Protein AF-O31993-F1 (afdb_monomer)

Organism: Bacillus subtilis (strain 168) (NCBI:txid224308)

Secondary structure (DSSP, 8-state):
--------GGG-HHHHHHHHHHHTTBTB-------S-HHHHHHHHHTT--S-GGGPPPHHHHHHHHHHHHHHHHTTSPPPHHHHHHHHHHHHHHHTT-B-TTSPBPPPTHHHHHHT--

Nearest PDB structures (foldseek):
  5fmi-assembly1_A-2  TM=3.232E-01  e=9.595E+00  Homo sapiens
  4knw-assembly1_A  TM=2.548E-01  e=6.234E+00  Homo sapiens

Foldseek 3Di:
DPPDPPPDLVLDLLSVLCVVQQCQCPPPPPPDHAACDSVNLVVCLVVLAQDDPQQQDDPVLLVVVLVVLQCVQAVPDDDDPSSVSNSVSNSSCNRSSQAHSSSHGDGPCVVVVVVVVD

Radius of gyration: 15.6 Å; Cα contacts (8 Å, |Δi|>4): 112; chains: 1; bounding box: 50×47×31 Å

Structure (mmCIF, N/CA/C/O backbone):
data_AF-O31993-F1
#
_entry.id   AF-O31993-F1
#
loop_
_atom_site.group_PDB
_atom_site.id
_atom_site.type_symbol
_atom_site.label_atom_id
_atom_site.label_alt_id
_atom_site.label_comp_id
_atom_site.label_asym_id
_atom_site.label_entity_id
_atom_site.label_seq_id
_atom_site.pdbx_PDB_ins_code
_atom_site.Cartn_x
_atom_site.Cartn_y
_atom_site.Cartn_z
_atom_site.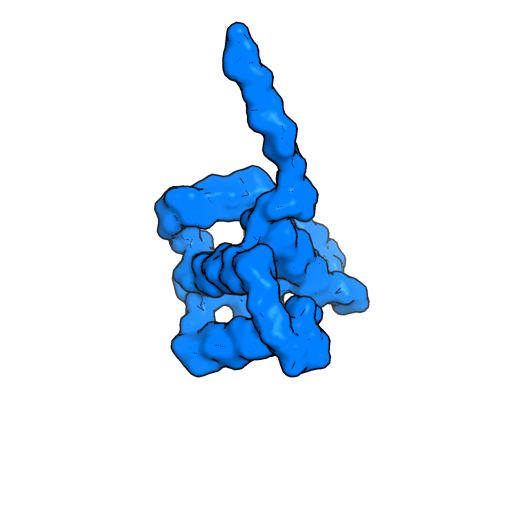occupancy
_atom_site.B_iso_or_equiv
_atom_site.auth_seq_id
_atom_site.auth_comp_id
_atom_site.auth_asym_id
_atom_site.auth_atom_id
_atom_site.pdbx_PDB_model_num
ATOM 1 N N . MET A 1 1 ? 11.116 28.603 13.604 1.00 40.06 1 MET A N 1
ATOM 2 C CA . MET A 1 1 ? 10.009 27.676 13.291 1.00 40.06 1 MET A CA 1
ATOM 3 C C . MET A 1 1 ? 10.585 26.625 12.365 1.00 40.06 1 MET A C 1
ATOM 5 O O . MET A 1 1 ? 11.165 27.011 11.362 1.00 40.06 1 MET A O 1
ATOM 9 N N . ILE A 1 2 ? 10.562 25.351 12.755 1.00 45.78 2 ILE A N 1
ATOM 10 C CA . ILE A 1 2 ? 11.104 24.252 11.944 1.00 45.78 2 ILE A CA 1
ATOM 11 C C . ILE A 1 2 ? 10.332 24.261 10.626 1.00 45.78 2 ILE A C 1
ATOM 13 O O . ILE A 1 2 ? 9.112 24.103 10.651 1.00 45.78 2 ILE A O 1
ATOM 17 N N . SER A 1 3 ? 11.022 24.534 9.512 1.00 52.34 3 SER A N 1
ATOM 18 C CA . SER A 1 3 ? 10.443 24.439 8.176 1.00 52.34 3 SER A CA 1
ATOM 19 C C . SER A 1 3 ? 9.739 23.100 8.078 1.00 52.34 3 SER A C 1
ATOM 21 O O . SER A 1 3 ? 10.368 22.061 8.283 1.00 52.34 3 SER A O 1
ATOM 23 N N . THR A 1 4 ? 8.433 23.154 7.821 1.00 58.34 4 THR A N 1
ATOM 24 C CA . THR A 1 4 ? 7.634 22.029 7.348 1.00 58.34 4 THR A CA 1
ATOM 25 C C . THR A 1 4 ? 8.512 21.231 6.405 1.00 58.34 4 THR A C 1
ATOM 27 O O . THR A 1 4 ? 8.911 21.750 5.362 1.00 58.34 4 THR A O 1
ATOM 30 N N . SER A 1 5 ? 8.902 20.025 6.820 1.00 66.56 5 SER A N 1
ATOM 31 C CA . SER A 1 5 ? 9.578 19.075 5.948 1.00 66.56 5 SER A CA 1
ATOM 32 C C .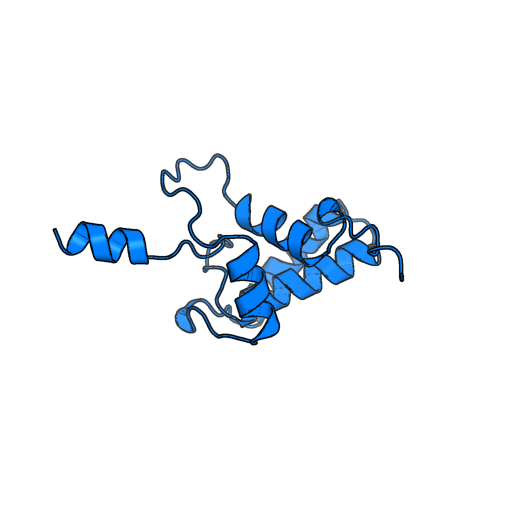 SER A 1 5 ? 8.849 19.121 4.613 1.00 66.56 5 SER A C 1
ATOM 34 O O . SER A 1 5 ? 7.622 19.002 4.621 1.00 66.56 5 SER A O 1
ATOM 36 N N . ASN A 1 6 ? 9.568 19.358 3.511 1.00 75.19 6 ASN A N 1
ATOM 37 C CA . ASN A 1 6 ? 9.030 19.283 2.152 1.00 75.19 6 ASN A CA 1
ATOM 38 C C . ASN A 1 6 ? 8.630 17.827 1.882 1.00 75.19 6 ASN A C 1
ATOM 40 O O . ASN A 1 6 ? 9.307 17.101 1.157 1.00 75.19 6 ASN A O 1
ATOM 44 N N . TYR A 1 7 ? 7.596 17.369 2.576 1.00 84.06 7 TYR A N 1
ATOM 45 C CA . TYR A 1 7 ? 7.070 16.035 2.484 1.00 84.06 7 TYR A CA 1
ATOM 46 C C . TYR A 1 7 ? 6.392 15.955 1.129 1.00 84.06 7 TYR A C 1
ATOM 48 O O . TYR A 1 7 ? 5.317 16.509 0.898 1.00 84.06 7 TYR A O 1
ATOM 56 N N . ASP A 1 8 ? 7.100 15.320 0.212 1.00 88.69 8 ASP A N 1
ATOM 57 C CA . ASP A 1 8 ? 6.606 15.034 -1.113 1.00 88.69 8 ASP A CA 1
ATOM 58 C C . ASP A 1 8 ? 5.855 13.706 -1.057 1.00 88.69 8 ASP A C 1
ATOM 60 O O . ASP A 1 8 ? 6.457 12.632 -1.102 1.00 88.69 8 ASP A O 1
ATOM 64 N N . VAL A 1 9 ? 4.528 13.788 -0.946 1.00 88.81 9 VAL A N 1
ATOM 65 C CA . VAL A 1 9 ? 3.649 12.612 -0.907 1.00 88.81 9 VAL A CA 1
ATOM 66 C C . VAL A 1 9 ? 3.853 11.706 -2.122 1.00 88.81 9 VAL A C 1
ATOM 68 O O . VAL A 1 9 ? 3.715 10.494 -2.006 1.00 88.81 9 VAL A O 1
ATOM 71 N N . THR A 1 10 ? 4.262 12.255 -3.271 1.00 89.69 10 THR A N 1
ATOM 72 C CA . THR A 1 10 ? 4.477 11.470 -4.497 1.00 89.69 10 THR A CA 1
ATOM 73 C C . THR A 1 10 ? 5.676 10.527 -4.398 1.00 89.69 10 THR A C 1
ATOM 75 O O . THR A 1 10 ? 5.797 9.601 -5.197 1.00 89.69 10 THR A O 1
ATOM 78 N N . LYS A 1 11 ? 6.535 10.729 -3.391 1.00 90.38 11 LYS A N 1
ATOM 79 C CA . LYS A 1 11 ? 7.682 9.880 -3.058 1.00 90.38 11 LYS A CA 1
ATOM 80 C C . LYS A 1 11 ? 7.456 9.032 -1.805 1.00 90.38 11 LYS A C 1
ATOM 82 O O . LYS A 1 11 ? 8.376 8.334 -1.386 1.00 90.38 11 LYS A O 1
ATOM 87 N N . ASP A 1 12 ? 6.277 9.090 -1.184 1.00 94.44 12 ASP A N 1
ATOM 88 C CA . ASP A 1 12 ? 5.967 8.248 -0.028 1.00 94.44 12 ASP A CA 1
ATOM 89 C C . ASP A 1 12 ? 5.685 6.805 -0.495 1.00 94.44 12 ASP A C 1
ATOM 91 O O . ASP A 1 12 ? 4.795 6.597 -1.329 1.00 94.44 12 ASP A O 1
ATOM 95 N N . PRO A 1 13 ? 6.367 5.787 0.063 1.00 95.88 13 PRO A N 1
ATOM 96 C CA . PRO A 1 13 ? 6.085 4.387 -0.244 1.00 95.88 13 PRO A CA 1
ATOM 97 C C . PRO A 1 13 ? 4.612 3.989 -0.066 1.00 95.88 13 PRO A C 1
ATOM 99 O O . PRO A 1 13 ? 4.102 3.168 -0.827 1.00 95.88 13 PRO A O 1
ATOM 102 N N . LYS A 1 14 ? 3.899 4.579 0.904 1.00 96.06 14 LYS A N 1
ATOM 103 C CA . LYS A 1 14 ? 2.460 4.366 1.121 1.00 96.06 14 LYS A CA 1
ATOM 104 C C . LYS A 1 14 ? 1.632 4.903 -0.033 1.00 96.06 14 LYS A C 1
ATOM 106 O O . LYS A 1 14 ? 0.676 4.248 -0.440 1.00 96.06 14 LYS A O 1
ATOM 111 N N . PHE A 1 15 ? 1.990 6.071 -0.560 1.00 95.25 15 PHE A N 1
ATOM 112 C CA . PHE A 1 15 ? 1.301 6.664 -1.702 1.00 95.25 15 PHE A CA 1
ATOM 113 C C . PHE A 1 15 ? 1.549 5.856 -2.973 1.00 95.25 15 PHE A C 1
ATOM 115 O O . PHE A 1 15 ? 0.602 5.501 -3.667 1.00 95.25 15 PHE A O 1
ATOM 122 N N . LEU A 1 16 ? 2.799 5.468 -3.228 1.00 94.81 16 LEU A N 1
ATOM 123 C CA . LEU A 1 16 ? 3.155 4.622 -4.369 1.00 94.81 16 LEU A CA 1
ATOM 124 C C . LEU A 1 16 ? 2.481 3.242 -4.300 1.00 94.81 16 LEU A C 1
ATOM 126 O O . LEU A 1 16 ? 1.950 2.762 -5.304 1.00 94.81 16 LEU A O 1
ATOM 130 N N . ALA A 1 17 ? 2.431 2.625 -3.115 1.00 95.19 17 ALA A N 1
ATOM 131 C CA . ALA A 1 17 ? 1.714 1.371 -2.892 1.00 95.19 17 ALA A CA 1
ATOM 132 C C . ALA A 1 17 ? 0.206 1.532 -3.109 1.00 95.19 17 ALA A C 1
ATOM 134 O O . ALA A 1 17 ? -0.408 0.707 -3.783 1.00 95.19 17 ALA A O 1
ATOM 135 N N . PHE A 1 18 ? -0.386 2.608 -2.580 1.00 93.44 18 PHE A N 1
ATOM 136 C CA . PHE A 1 18 ? -1.790 2.936 -2.808 1.00 93.44 18 PHE A CA 1
ATOM 137 C C . PHE A 1 18 ? -2.087 3.088 -4.300 1.00 93.44 18 PHE A C 1
ATOM 139 O O . PHE A 1 18 ? -3.009 2.448 -4.794 1.00 93.44 18 PHE A O 1
ATOM 146 N N . CYS A 1 19 ? -1.290 3.874 -5.029 1.00 91.12 19 CYS A N 1
ATOM 147 C CA . CYS A 1 19 ? -1.445 4.054 -6.469 1.00 91.12 19 CYS A CA 1
ATOM 148 C C . CYS A 1 19 ? -1.333 2.725 -7.217 1.00 91.12 19 CYS A C 1
ATOM 150 O O . CYS A 1 19 ? -2.186 2.447 -8.050 1.00 91.12 19 CYS A O 1
ATOM 152 N N . SER A 1 20 ? -0.343 1.894 -6.883 1.00 91.25 20 SER A N 1
ATOM 153 C CA . SER A 1 20 ? -0.150 0.574 -7.497 1.00 91.25 20 SER A CA 1
ATOM 154 C C . SER A 1 20 ? -1.371 -0.330 -7.298 1.00 91.25 20 SER A C 1
ATOM 156 O O . SER A 1 20 ? -1.874 -0.927 -8.243 1.00 91.25 20 SER A O 1
ATOM 158 N N . LEU A 1 21 ? -1.900 -0.397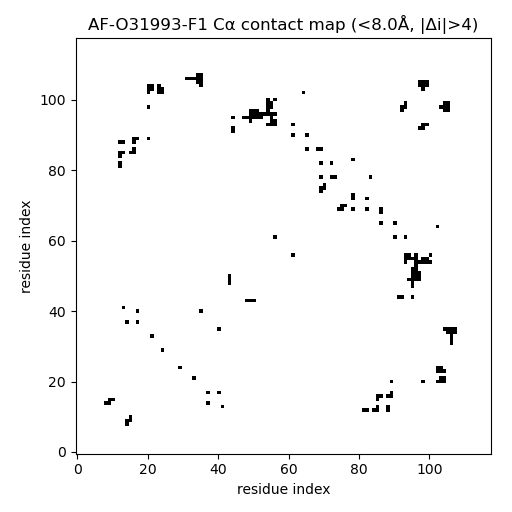 -6.074 1.00 91.50 21 LEU A N 1
ATOM 159 C CA . LEU A 1 21 ? -3.073 -1.218 -5.755 1.00 91.50 21 LEU A CA 1
ATOM 160 C C . LEU A 1 21 ? -4.376 -0.645 -6.329 1.00 91.50 21 LEU A C 1
ATOM 162 O O . LEU A 1 21 ? -5.274 -1.399 -6.695 1.00 91.50 21 LEU A O 1
ATOM 166 N N . ALA A 1 22 ? -4.500 0.682 -6.388 1.00 87.12 22 ALA A N 1
ATOM 167 C CA . ALA A 1 22 ? -5.682 1.362 -6.908 1.00 87.12 22 ALA A CA 1
ATOM 168 C C . ALA A 1 22 ? -5.780 1.282 -8.439 1.00 87.12 22 ALA A C 1
ATOM 170 O O . ALA A 1 22 ? -6.889 1.331 -8.975 1.00 87.12 22 ALA A O 1
ATOM 171 N N . THR A 1 23 ? -4.648 1.157 -9.139 1.00 83.94 23 THR A N 1
ATOM 172 C CA . THR A 1 23 ? -4.607 0.935 -10.592 1.00 83.94 23 THR A CA 1
ATOM 173 C C . THR A 1 23 ? -4.635 -0.543 -10.974 1.00 83.94 23 THR A C 1
ATOM 175 O O . THR A 1 23 ? -4.844 -0.848 -12.149 1.00 83.94 23 THR A O 1
ATOM 178 N N . GLU A 1 24 ? -4.498 -1.471 -10.023 1.00 81.62 24 GLU A N 1
ATOM 179 C CA . GLU A 1 24 ? -4.632 -2.900 -10.307 1.00 81.62 24 GLU A CA 1
ATOM 180 C C . GLU A 1 24 ? -6.049 -3.197 -10.836 1.00 81.62 24 GLU A C 1
ATOM 18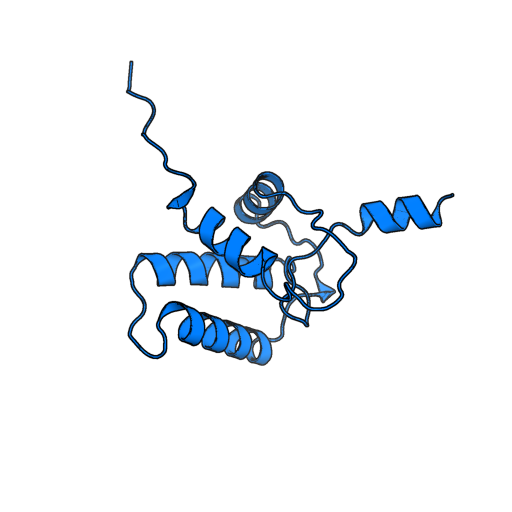2 O O . GLU A 1 24 ? -7.065 -2.945 -10.181 1.00 81.62 24 GLU A O 1
ATOM 187 N N . GLY A 1 25 ? -6.124 -3.706 -12.069 1.00 69.56 25 GLY A N 1
ATOM 188 C CA . GLY A 1 25 ? -7.387 -3.946 -12.774 1.00 69.56 25 GLY A CA 1
ATOM 189 C C . GLY A 1 25 ? -7.974 -2.724 -13.496 1.00 69.56 25 GLY A C 1
ATOM 190 O O . GLY A 1 25 ? -9.096 -2.813 -14.005 1.00 69.56 25 GLY A O 1
ATOM 191 N N . TYR A 1 26 ? -7.252 -1.599 -13.576 1.00 63.09 26 TYR A N 1
ATOM 192 C CA . TYR A 1 26 ? -7.624 -0.463 -14.427 1.00 63.09 26 TYR A CA 1
ATOM 193 C C . TYR A 1 26 ? -7.723 -0.907 -15.899 1.00 63.09 26 TYR A C 1
ATOM 195 O O . TYR A 1 26 ? -6.842 -1.593 -16.412 1.00 63.09 26 TYR A O 1
ATOM 203 N N . GLY A 1 27 ? -8.821 -0.555 -16.575 1.00 58.44 27 GLY A N 1
ATOM 204 C CA . GLY A 1 27 ? -9.104 -0.959 -17.961 1.00 58.44 27 GLY A CA 1
ATOM 205 C C . GLY A 1 27 ? -9.909 -2.256 -18.114 1.00 58.44 27 GLY A C 1
ATOM 206 O O . GLY A 1 27 ? -10.498 -2.481 -19.168 1.00 58.44 27 GLY A O 1
ATOM 207 N N . GLN A 1 28 ? -10.032 -3.078 -17.065 1.00 57.22 28 GLN A N 1
ATOM 208 C CA . GLN A 1 28 ? -11.157 -4.015 -16.989 1.00 57.22 28 GLN A CA 1
ATOM 209 C C . GLN A 1 28 ? -12.432 -3.172 -16.823 1.00 57.22 28 GLN A C 1
ATOM 211 O O . GLN A 1 28 ? -12.369 -2.142 -16.153 1.00 57.22 28 GLN A O 1
ATOM 216 N N . ASN A 1 29 ? -13.569 -3.567 -17.415 1.00 54.81 29 ASN A N 1
ATOM 217 C CA . ASN A 1 29 ? -14.878 -2.879 -17.334 1.00 54.81 29 ASN A CA 1
ATOM 218 C C . ASN A 1 29 ? -15.475 -2.867 -15.903 1.00 54.81 29 ASN A C 1
ATOM 220 O O . ASN A 1 29 ? -16.637 -3.190 -15.670 1.00 54.81 29 ASN A O 1
ATOM 224 N N . ASN A 1 30 ? -14.672 -2.502 -14.914 1.00 51.22 30 ASN A N 1
ATOM 225 C CA . ASN A 1 30 ? -15.030 -2.362 -13.526 1.00 51.22 30 ASN A CA 1
ATOM 226 C C . ASN A 1 30 ? -15.669 -0.984 -13.350 1.00 51.22 30 ASN A C 1
ATOM 228 O O . ASN A 1 30 ? -14.999 -0.001 -13.050 1.00 51.22 30 ASN A O 1
ATOM 232 N N . THR A 1 31 ? -16.992 -0.919 -13.494 1.00 51.19 31 THR A N 1
ATOM 233 C CA . THR A 1 31 ? -17.823 0.271 -13.213 1.00 51.19 31 THR A CA 1
ATOM 234 C C . THR A 1 31 ? -17.832 0.688 -11.735 1.00 51.19 31 THR A C 1
ATOM 236 O O . THR A 1 31 ? -18.531 1.620 -11.344 1.00 51.19 31 THR A O 1
ATOM 239 N N . GLN A 1 32 ? -17.054 0.017 -10.888 1.00 49.69 32 GLN A N 1
ATOM 240 C CA . GLN A 1 32 ? -16.921 0.308 -9.469 1.00 49.69 32 GLN A CA 1
ATOM 241 C C . GLN A 1 32 ? -15.696 1.208 -9.259 1.00 49.69 32 GLN A C 1
ATOM 243 O O . GLN A 1 32 ? -14.575 0.727 -9.125 1.00 49.69 32 GLN A O 1
ATOM 248 N N . GLN A 1 33 ? -15.904 2.524 -9.266 1.00 48.38 33 GLN A N 1
ATOM 249 C CA . GLN A 1 33 ? -14.885 3.498 -8.864 1.00 48.38 33 GLN A CA 1
ATOM 250 C C . GLN A 1 33 ? -14.487 3.317 -7.382 1.00 48.38 33 GLN A C 1
ATOM 252 O O . GLN A 1 33 ? -15.249 2.786 -6.575 1.00 48.38 33 GLN A O 1
ATOM 257 N N . SER A 1 34 ? -13.258 3.723 -7.058 1.00 53.53 34 SER A N 1
ATOM 258 C CA . SER A 1 34 ? -12.569 3.587 -5.767 1.00 53.53 34 SER A CA 1
ATOM 259 C C . SER A 1 34 ? -13.345 4.171 -4.579 1.00 53.53 34 SER A C 1
ATOM 261 O O . SER A 1 34 ? -13.797 5.309 -4.665 1.00 53.53 34 SER A O 1
ATOM 263 N N . SER A 1 35 ? -13.417 3.456 -3.446 1.00 64.00 35 SER A N 1
ATOM 264 C CA . SER A 1 35 ? -14.020 4.012 -2.215 1.00 64.00 35 SER A CA 1
ATOM 265 C C . SER A 1 35 ? -13.069 4.156 -1.026 1.00 64.00 35 SER A C 1
ATOM 267 O O . SER A 1 35 ? -13.325 5.023 -0.198 1.00 64.00 35 SER A O 1
ATOM 269 N N . ILE A 1 36 ? -12.005 3.344 -0.897 1.00 79.44 36 ILE A N 1
ATOM 270 C CA . ILE A 1 36 ? -10.991 3.621 0.133 1.00 79.44 36 ILE A CA 1
ATOM 271 C C . ILE A 1 36 ? -10.098 4.752 -0.378 1.00 79.44 36 ILE A C 1
ATOM 273 O O . ILE A 1 36 ? -9.421 4.631 -1.402 1.00 79.44 36 ILE A O 1
ATOM 277 N N . GLY A 1 37 ? -10.153 5.891 0.304 1.00 86.56 37 GLY A N 1
ATOM 278 C CA . GLY A 1 37 ? -9.277 7.018 0.008 1.00 86.56 37 GLY A CA 1
ATOM 279 C C . GLY A 1 37 ? -7.856 6.748 0.496 1.00 86.56 37 GLY A C 1
ATOM 280 O O . GLY A 1 37 ? -7.646 5.954 1.411 1.00 86.56 37 GLY A O 1
ATOM 281 N N . PHE A 1 38 ? -6.877 7.463 -0.056 1.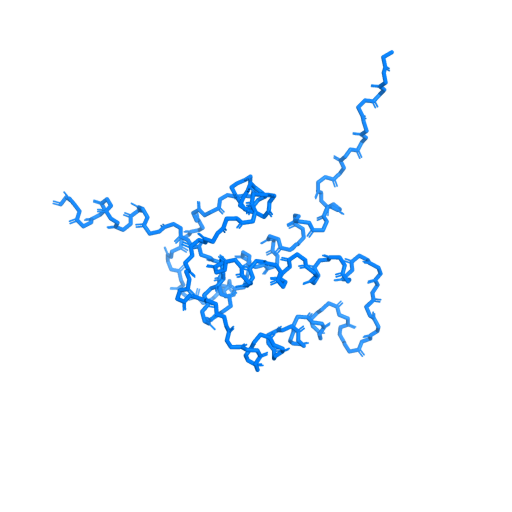00 90.31 38 PHE A N 1
ATOM 282 C CA . PHE A 1 38 ? -5.483 7.365 0.385 1.00 90.31 38 PHE A CA 1
ATOM 283 C C . PHE A 1 38 ? -5.317 7.579 1.905 1.00 90.31 38 PHE A C 1
ATOM 285 O O . PHE A 1 38 ? -4.578 6.843 2.558 1.00 90.31 38 PHE A O 1
ATOM 292 N N . ASN A 1 39 ? -6.058 8.529 2.486 1.00 91.56 39 ASN A N 1
ATOM 293 C CA . ASN A 1 39 ? -6.026 8.792 3.929 1.00 91.56 39 ASN A CA 1
ATOM 294 C C . ASN A 1 39 ? -6.562 7.609 4.745 1.00 91.56 39 ASN A C 1
ATOM 296 O O . ASN A 1 39 ? -5.946 7.225 5.735 1.00 91.56 39 ASN A O 1
ATOM 300 N N . GLU A 1 40 ? -7.673 7.003 4.315 1.00 90.94 40 GLU A N 1
ATOM 301 C CA . GLU A 1 40 ? -8.233 5.824 4.984 1.00 90.94 40 GLU A CA 1
ATOM 302 C C . GLU A 1 40 ? -7.283 4.626 4.845 1.00 90.94 40 GLU A C 1
ATOM 304 O O . GLU A 1 40 ? -7.026 3.922 5.818 1.00 90.94 40 GLU A O 1
ATOM 309 N N . PHE A 1 41 ? -6.685 4.426 3.668 1.00 93.12 41 PHE A N 1
ATOM 310 C CA . PHE A 1 41 ? -5.654 3.410 3.458 1.00 93.12 41 PHE A CA 1
ATOM 311 C C . PHE A 1 41 ? -4.489 3.569 4.448 1.00 93.12 41 PHE A C 1
ATOM 313 O O . PHE A 1 41 ? -4.123 2.609 5.132 1.00 93.12 41 PHE A O 1
ATOM 320 N N . CYS A 1 42 ? -3.958 4.788 4.592 1.00 94.75 42 CYS A N 1
ATOM 321 C CA . CYS A 1 42 ? -2.909 5.090 5.567 1.00 94.75 42 CYS A CA 1
ATOM 322 C C . CYS A 1 42 ? -3.361 4.828 7.006 1.00 94.75 42 CYS A C 1
ATOM 324 O O . CYS A 1 42 ? -2.654 4.152 7.752 1.00 94.75 42 CYS A O 1
ATOM 326 N N . GLU A 1 43 ? -4.553 5.291 7.383 1.00 94.25 43 GLU A N 1
ATOM 327 C CA . GLU A 1 43 ? -5.095 5.108 8.730 1.00 94.25 43 GLU A CA 1
ATOM 328 C C . GLU A 1 43 ? -5.175 3.622 9.107 1.00 94.25 43 GLU A C 1
ATOM 330 O O . GLU A 1 43 ? -4.757 3.216 10.195 1.00 94.25 43 GLU A O 1
ATOM 335 N N . LYS A 1 44 ? -5.687 2.782 8.202 1.00 94.00 44 LYS A N 1
ATOM 336 C CA . LYS A 1 44 ? -5.816 1.345 8.457 1.00 94.00 44 LYS A CA 1
ATOM 337 C C . LYS A 1 44 ? -4.448 0.660 8.534 1.00 94.00 44 LYS A C 1
ATOM 339 O O . LYS A 1 44 ? -4.273 -0.233 9.366 1.00 94.00 44 LYS A O 1
ATOM 344 N N . LEU A 1 45 ? -3.474 1.080 7.717 1.00 96.50 45 LEU A N 1
ATOM 345 C CA . LEU A 1 45 ? -2.093 0.588 7.796 1.00 96.50 45 LEU A CA 1
ATOM 346 C C . LEU A 1 45 ? -1.461 0.939 9.144 1.00 96.50 45 LEU A C 1
ATOM 348 O O . LEU A 1 45 ? -0.825 0.086 9.761 1.00 96.50 45 LEU A O 1
ATOM 352 N N . GLU A 1 46 ? -1.624 2.173 9.606 1.00 95.62 46 GLU A N 1
ATOM 353 C CA . GLU A 1 46 ? -1.036 2.671 10.854 1.00 95.62 46 GLU A CA 1
ATOM 354 C C . GLU A 1 46 ? -1.661 1.996 12.078 1.00 95.62 46 GLU A C 1
ATOM 356 O O . GLU A 1 46 ? -0.946 1.573 12.986 1.00 95.62 46 GLU A O 1
ATOM 361 N N . LYS A 1 47 ? -2.981 1.781 12.059 1.00 95.94 47 LYS A N 1
ATOM 362 C CA . LYS A 1 47 ? -3.717 1.093 13.131 1.00 95.94 47 LYS A CA 1
ATOM 363 C C . LYS A 1 47 ? -3.623 -0.437 13.084 1.00 95.94 47 LYS A C 1
ATOM 365 O O . LYS A 1 47 ? -4.178 -1.093 13.961 1.00 95.94 47 LYS A O 1
ATOM 370 N N . ASN A 1 48 ? -2.963 -1.023 12.078 1.00 95.44 48 ASN A N 1
ATOM 371 C CA . ASN A 1 48 ? -3.007 -2.468 11.788 1.00 95.44 48 ASN A CA 1
ATOM 372 C C . ASN A 1 48 ? -4.448 -3.020 11.751 1.00 95.44 48 ASN A C 1
ATOM 374 O O . ASN A 1 48 ? -4.724 -4.127 12.216 1.00 95.44 48 ASN A O 1
ATOM 378 N N . ALA A 1 49 ? -5.382 -2.228 11.223 1.00 91.88 49 ALA A N 1
ATOM 379 C CA . ALA A 1 49 ? -6.795 -2.568 11.223 1.00 91.88 49 ALA A CA 1
ATOM 380 C C . ALA A 1 49 ? -7.081 -3.650 10.175 1.00 91.88 49 ALA A C 1
ATOM 382 O O . ALA A 1 49 ? -6.854 -3.440 8.983 1.00 91.88 49 ALA A O 1
ATOM 383 N N . ILE A 1 50 ? -7.605 -4.797 10.614 1.00 91.25 50 ILE A N 1
ATOM 384 C CA . ILE A 1 50 ? -8.096 -5.829 9.697 1.00 91.25 50 ILE A CA 1
ATOM 385 C C . ILE A 1 50 ? -9.387 -5.323 9.050 1.00 91.25 50 ILE A C 1
ATOM 387 O O . ILE A 1 50 ? -10.350 -5.030 9.754 1.00 91.25 50 ILE A O 1
ATOM 391 N N . VAL A 1 51 ? -9.396 -5.206 7.721 1.00 88.81 51 VAL A N 1
ATOM 392 C CA . VAL A 1 51 ? -10.532 -4.668 6.957 1.00 88.81 51 VAL A CA 1
ATOM 393 C C . VAL A 1 51 ? -11.520 -5.776 6.604 1.00 88.81 51 VAL A C 1
ATOM 395 O O . VAL A 1 51 ? -12.678 -5.707 7.001 1.00 88.81 51 VAL A O 1
ATOM 398 N N . LYS A 1 52 ? -11.055 -6.818 5.907 1.00 88.00 52 LYS A N 1
ATOM 399 C CA . LYS A 1 52 ? -11.824 -8.036 5.613 1.00 88.00 52 LYS A CA 1
ATOM 400 C C . LYS A 1 52 ? -10.958 -9.272 5.852 1.00 88.00 52 LYS A C 1
ATOM 402 O O . LYS A 1 52 ? -10.089 -9.561 5.025 1.00 88.00 52 LYS A O 1
ATOM 407 N N . PRO A 1 53 ? -11.119 -9.985 6.979 1.00 89.19 53 PRO A N 1
ATOM 408 C CA . PRO A 1 53 ? -10.339 -11.188 7.271 1.00 89.19 53 PRO A CA 1
ATOM 409 C C . PRO A 1 53 ? -10.385 -12.235 6.149 1.00 89.19 53 PRO A C 1
ATOM 411 O O . PRO A 1 53 ? -9.375 -12.881 5.883 1.00 89.19 53 PRO A O 1
ATOM 414 N N . GLU A 1 54 ? -11.522 -12.356 5.467 1.00 88.88 54 GLU A N 1
ATOM 415 C CA . GLU A 1 54 ? -11.763 -13.272 4.350 1.00 88.88 54 GLU A CA 1
ATOM 416 C C . GLU A 1 54 ? -10.897 -12.989 3.113 1.00 88.88 54 GLU A C 1
ATOM 418 O O . GLU A 1 54 ? -10.687 -13.876 2.292 1.00 88.88 54 GLU A O 1
ATOM 423 N N . ASN A 1 55 ? -10.351 -11.777 2.991 1.00 89.06 55 ASN A N 1
ATOM 424 C CA . ASN A 1 55 ? -9.455 -11.409 1.896 1.00 89.06 55 ASN A CA 1
ATOM 425 C C . ASN A 1 55 ? -7.985 -11.715 2.171 1.00 89.06 55 ASN A C 1
ATOM 427 O O . ASN A 1 55 ? -7.144 -11.513 1.292 1.00 89.06 55 ASN A O 1
ATOM 431 N N . LYS A 1 56 ? -7.640 -12.176 3.378 1.00 88.75 56 LYS A N 1
ATOM 432 C CA . LYS A 1 56 ? -6.264 -12.579 3.658 1.00 88.75 56 LYS A CA 1
ATOM 433 C C . LYS A 1 56 ? -5.894 -13.738 2.740 1.00 88.75 56 LYS A C 1
ATOM 435 O O . LYS A 1 56 ? -6.496 -14.807 2.787 1.00 88.75 56 LYS A O 1
ATOM 440 N N . LYS A 1 57 ? -4.880 -13.515 1.908 1.00 87.06 57 LYS A N 1
ATOM 441 C CA . LYS A 1 57 ? -4.323 -14.552 1.042 1.00 87.06 57 LYS A CA 1
ATOM 442 C C . LYS A 1 57 ? -3.643 -15.628 1.885 1.00 87.06 57 LYS A C 1
ATOM 444 O O . LYS A 1 57 ? -3.049 -15.334 2.925 1.00 87.06 57 LYS A O 1
ATOM 449 N N . SER A 1 58 ? -3.695 -16.869 1.404 1.00 90.12 58 SER A N 1
ATOM 450 C CA . SER A 1 58 ? -2.819 -17.922 1.914 1.00 90.12 58 SER A CA 1
ATOM 451 C C . SER A 1 58 ? -1.353 -17.501 1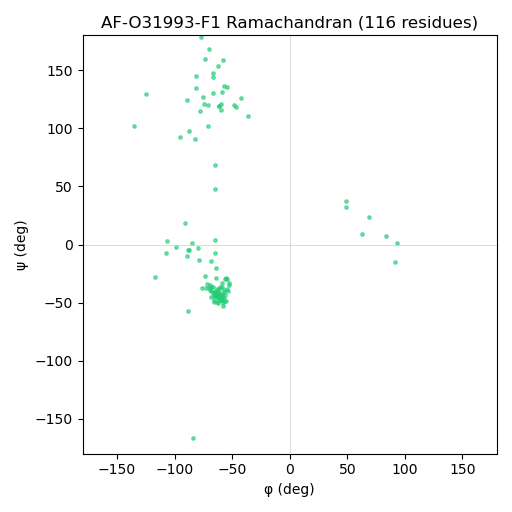.740 1.00 90.12 58 SER A C 1
ATOM 453 O O . SER A 1 58 ? -1.038 -16.669 0.887 1.00 90.12 58 SER A O 1
ATOM 455 N N . THR A 1 59 ? -0.431 -18.086 2.507 1.00 91.69 59 THR A N 1
ATOM 456 C CA . THR A 1 59 ? 1.006 -17.791 2.362 1.00 91.69 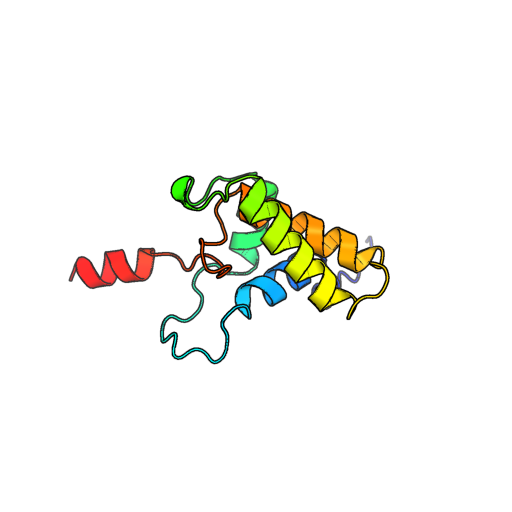59 THR A CA 1
ATOM 457 C C . THR A 1 59 ? 1.495 -18.002 0.924 1.00 91.69 59 THR A C 1
ATOM 459 O O . THR A 1 59 ? 2.291 -17.210 0.425 1.00 91.69 59 THR A O 1
ATOM 462 N N . LEU A 1 60 ? 0.995 -19.039 0.243 1.00 93.25 60 LEU A N 1
ATOM 463 C CA . LEU A 1 60 ? 1.354 -19.344 -1.141 1.00 93.25 60 LEU A CA 1
ATOM 464 C C . LEU A 1 60 ? 0.861 -18.256 -2.106 1.00 93.25 60 LEU A C 1
ATOM 466 O O . LEU A 1 60 ? 1.647 -17.739 -2.899 1.00 93.25 60 LEU A O 1
ATOM 470 N N . ASP A 1 61 ? -0.414 -17.876 -2.004 1.00 91.88 61 ASP A N 1
ATOM 471 C CA . ASP A 1 61 ? -1.010 -16.853 -2.872 1.00 91.88 61 ASP A CA 1
ATOM 472 C C . ASP A 1 61 ? -0.408 -15.471 -2.617 1.00 91.88 61 ASP A C 1
ATOM 474 O O . ASP A 1 61 ? -0.204 -14.700 -3.552 1.00 91.88 61 ASP A O 1
ATOM 478 N N . LEU A 1 62 ? -0.098 -15.160 -1.355 1.00 93.81 62 LEU A N 1
ATOM 479 C CA . LEU A 1 62 ? 0.579 -13.926 -0.980 1.00 93.81 62 LEU A CA 1
ATOM 480 C C . LEU A 1 62 ? 1.967 -13.858 -1.618 1.00 93.81 62 LEU A C 1
ATOM 482 O O . LEU A 1 62 ? 2.291 -12.857 -2.250 1.00 93.81 62 LEU A O 1
ATOM 486 N N . ASN A 1 63 ? 2.771 -14.916 -1.481 1.00 94.75 63 ASN A N 1
ATOM 487 C CA . ASN A 1 63 ? 4.109 -14.957 -2.067 1.00 94.75 63 ASN A CA 1
ATOM 488 C C . ASN A 1 63 ? 4.049 -14.792 -3.587 1.00 94.75 63 ASN A C 1
ATOM 490 O O . ASN A 1 63 ? 4.801 -13.988 -4.129 1.00 94.75 63 ASN A O 1
ATOM 494 N N . LYS A 1 64 ? 3.108 -15.468 -4.256 1.00 94.38 64 LYS A N 1
ATOM 495 C CA . LYS A 1 64 ? 2.891 -15.302 -5.697 1.00 94.38 64 LYS A CA 1
ATOM 496 C C . LYS A 1 64 ? 2.572 -13.849 -6.066 1.00 94.38 64 LYS A C 1
ATOM 498 O O . LYS A 1 64 ? 3.272 -13.277 -6.893 1.00 94.38 64 LYS A O 1
ATOM 503 N N . SER A 1 65 ? 1.583 -13.230 -5.412 1.00 93.06 65 SER A N 1
ATOM 504 C CA . SER A 1 65 ? 1.240 -11.821 -5.660 1.00 93.06 65 SER A CA 1
ATOM 505 C C . SER A 1 65 ? 2.440 -10.890 -5.439 1.00 93.06 65 SER A C 1
ATOM 507 O O . SER A 1 65 ? 2.620 -9.940 -6.197 1.00 93.06 65 SER A O 1
ATOM 509 N N . LEU A 1 66 ? 3.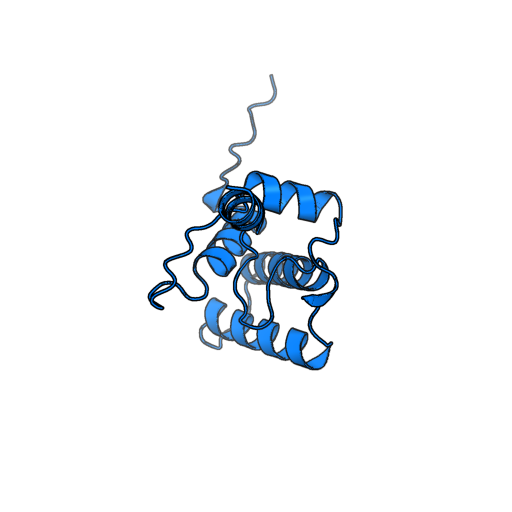266 -11.136 -4.415 1.00 94.12 66 LEU A N 1
ATOM 510 C CA . LEU A 1 66 ? 4.453 -10.321 -4.142 1.00 94.12 66 LEU A CA 1
ATOM 511 C C . LEU A 1 66 ? 5.547 -10.499 -5.200 1.00 94.12 66 LEU A C 1
ATOM 513 O O . LEU A 1 66 ? 6.153 -9.502 -5.579 1.00 94.12 66 LEU A O 1
ATOM 517 N N . GLU A 1 67 ? 5.784 -11.709 -5.708 1.00 93.81 67 GLU A N 1
ATOM 518 C CA . GLU A 1 67 ? 6.703 -11.918 -6.837 1.00 93.81 67 GLU A CA 1
ATOM 519 C C . GLU A 1 67 ? 6.210 -11.203 -8.106 1.00 93.81 67 GLU A C 1
ATOM 521 O O . GLU A 1 67 ? 6.992 -10.518 -8.765 1.00 93.81 67 GLU A O 1
ATOM 526 N N . ASP A 1 68 ? 4.903 -11.241 -8.389 1.00 93.00 68 ASP A N 1
ATOM 527 C CA . ASP A 1 68 ? 4.316 -10.497 -9.513 1.00 93.00 68 ASP A CA 1
ATOM 528 C C . ASP A 1 68 ? 4.507 -8.973 -9.349 1.00 93.00 68 ASP A C 1
ATOM 530 O O . ASP A 1 68 ? 4.765 -8.254 -10.317 1.00 93.00 68 ASP A O 1
ATOM 534 N N . TRP A 1 69 ? 4.399 -8.438 -8.125 1.00 93.88 69 TRP A N 1
ATOM 535 C CA . TRP A 1 69 ? 4.721 -7.028 -7.843 1.00 93.88 69 TRP A CA 1
ATOM 536 C C . TRP A 1 69 ? 6.201 -6.710 -8.045 1.00 93.88 69 TRP A C 1
ATOM 538 O O . TRP A 1 69 ? 6.516 -5.707 -8.684 1.00 93.88 69 TRP A O 1
ATOM 548 N N . LYS A 1 70 ? 7.109 -7.569 -7.568 1.00 93.19 70 LYS A N 1
ATOM 549 C CA . LYS A 1 70 ? 8.554 -7.389 -7.771 1.00 93.19 70 LYS A CA 1
ATOM 550 C C . LYS A 1 70 ? 8.906 -7.302 -9.251 1.00 93.19 70 LYS A C 1
ATOM 552 O O . LYS A 1 70 ? 9.589 -6.364 -9.652 1.00 93.19 70 LYS A O 1
ATOM 557 N N . LEU A 1 71 ? 8.395 -8.231 -10.063 1.00 93.31 71 LEU A N 1
ATOM 558 C CA . LEU A 1 71 ? 8.625 -8.241 -11.510 1.00 93.31 71 LEU A CA 1
ATOM 559 C C . LEU A 1 71 ? 8.139 -6.951 -12.181 1.00 93.31 71 LEU A C 1
ATOM 561 O O . LEU A 1 71 ? 8.804 -6.451 -13.087 1.00 93.31 71 LEU A O 1
ATOM 565 N N . ARG A 1 72 ? 7.019 -6.382 -11.718 1.00 90.56 72 ARG A N 1
ATOM 566 C CA . ARG A 1 72 ? 6.482 -5.111 -12.230 1.00 90.56 72 ARG A CA 1
ATOM 567 C C . ARG A 1 72 ? 7.324 -3.899 -11.846 1.00 90.56 72 ARG A C 1
ATOM 569 O O . ARG A 1 72 ? 7.459 -2.996 -12.663 1.00 90.56 72 ARG A O 1
ATOM 576 N N . PHE A 1 73 ? 7.891 -3.870 -10.642 1.00 90.06 73 PHE A N 1
ATOM 577 C CA . PHE A 1 73 ? 8.739 -2.756 -10.207 1.00 90.06 73 PHE A CA 1
ATOM 578 C C . PHE A 1 73 ? 10.098 -2.750 -10.897 1.00 90.06 73 PHE A C 1
ATOM 580 O O . PHE A 1 73 ? 10.609 -1.687 -11.235 1.00 90.06 73 PHE A O 1
ATOM 587 N N . THR A 1 74 ? 10.676 -3.927 -11.138 1.00 87.81 74 THR A N 1
ATOM 588 C CA . THR A 1 74 ? 12.068 -4.018 -11.591 1.00 87.81 74 THR A CA 1
ATOM 589 C C . THR A 1 74 ? 12.229 -4.414 -13.055 1.00 87.81 74 THR A C 1
ATOM 591 O O . THR A 1 74 ? 13.358 -4.437 -13.542 1.00 87.81 74 THR A O 1
ATOM 594 N N . ALA A 1 75 ? 11.146 -4.783 -13.750 1.00 83.62 75 ALA A N 1
ATOM 595 C CA . ALA A 1 75 ? 11.192 -5.435 -15.064 1.00 83.62 75 ALA A CA 1
ATOM 596 C C . ALA A 1 75 ? 12.172 -6.634 -15.112 1.00 83.62 75 ALA A C 1
ATOM 598 O O . ALA A 1 75 ? 12.796 -6.901 -16.137 1.00 83.62 75 ALA A O 1
ATOM 599 N N . GLY A 1 76 ? 12.331 -7.345 -13.987 1.00 78.75 76 GLY A N 1
ATOM 600 C CA . GLY A 1 76 ? 13.281 -8.456 -13.828 1.00 78.75 76 GLY A CA 1
ATOM 601 C C . GLY A 1 76 ? 14.653 -8.072 -13.253 1.00 78.75 76 GLY A C 1
ATOM 602 O O . GLY A 1 76 ? 15.507 -8.940 -13.100 1.00 78.75 76 GLY A O 1
ATOM 603 N N . GLY A 1 77 ? 14.878 -6.799 -12.919 1.00 88.06 77 GLY A N 1
ATOM 604 C CA . GLY A 1 77 ? 16.071 -6.324 -12.216 1.00 88.06 77 GLY A CA 1
ATOM 605 C C . GLY A 1 77 ? 16.004 -6.459 -10.688 1.00 88.06 77 GLY A C 1
ATOM 606 O O . GLY A 1 77 ? 15.113 -7.099 -10.123 1.00 88.06 77 GLY A O 1
ATOM 607 N N . ASN A 1 78 ? 16.940 -5.794 -10.008 1.00 90.88 78 ASN A N 1
ATOM 608 C CA . ASN A 1 78 ? 16.990 -5.727 -8.546 1.00 90.88 78 ASN A CA 1
ATOM 609 C C . ASN A 1 78 ? 16.026 -4.669 -7.998 1.00 90.88 78 ASN A C 1
ATOM 611 O O . ASN A 1 78 ? 15.875 -3.602 -8.589 1.00 90.88 78 ASN A O 1
ATOM 615 N N . LEU A 1 79 ? 15.430 -4.940 -6.833 1.00 91.06 79 LEU A N 1
ATOM 616 C CA . LEU A 1 79 ? 14.620 -3.955 -6.116 1.00 91.06 79 LEU A CA 1
ATOM 617 C C . LEU A 1 79 ? 15.503 -2.811 -5.623 1.00 91.06 79 LEU A C 1
ATOM 619 O O . LEU A 1 79 ? 16.512 -3.043 -4.951 1.00 91.06 79 LEU A O 1
ATOM 623 N N . SER A 1 80 ? 15.094 -1.574 -5.893 1.00 93.62 80 SER A N 1
ATOM 624 C CA . SER A 1 80 ? 15.650 -0.436 -5.171 1.00 93.62 80 SER A CA 1
ATOM 625 C C . SER A 1 80 ? 15.174 -0.436 -3.711 1.00 93.62 80 SER A C 1
ATOM 627 O O . SER A 1 80 ? 14.242 -1.151 -3.319 1.00 93.62 80 SER A O 1
ATOM 629 N N . THR A 1 81 ? 15.791 0.408 -2.881 1.00 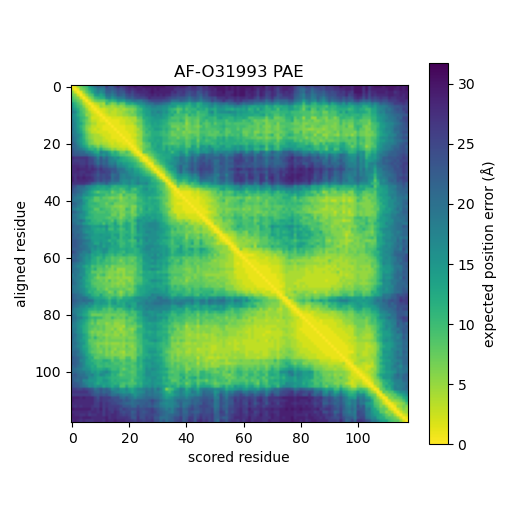94.25 81 THR A N 1
ATOM 630 C CA . THR A 1 81 ? 15.324 0.646 -1.508 1.00 94.25 81 THR A CA 1
ATOM 631 C C . THR A 1 81 ? 13.870 1.123 -1.487 1.00 94.25 81 THR A C 1
ATOM 633 O O . THR A 1 81 ? 13.093 0.662 -0.655 1.00 94.25 81 THR A O 1
ATOM 636 N N . MET A 1 82 ? 13.491 2.001 -2.422 1.00 94.38 82 MET A N 1
ATOM 637 C CA . MET A 1 82 ? 12.121 2.506 -2.537 1.00 94.38 82 MET A CA 1
ATOM 638 C C . MET A 1 82 ? 11.154 1.382 -2.920 1.00 94.38 82 MET A C 1
ATOM 640 O O . MET A 1 82 ? 10.143 1.197 -2.249 1.00 94.38 82 MET A O 1
ATOM 644 N N . ASP A 1 83 ? 11.488 0.574 -3.931 1.00 94.31 83 ASP A N 1
ATOM 645 C CA . ASP A 1 83 ? 10.623 -0.534 -4.368 1.00 94.31 83 ASP A CA 1
ATOM 646 C C . ASP A 1 83 ? 10.403 -1.550 -3.246 1.00 94.31 83 ASP A C 1
ATOM 648 O O . ASP A 1 83 ? 9.303 -2.070 -3.074 1.00 94.31 83 ASP A O 1
ATOM 652 N N . SER A 1 84 ? 11.439 -1.794 -2.439 1.00 95.56 84 SER A N 1
ATOM 653 C CA . SER A 1 84 ? 11.346 -2.665 -1.264 1.00 95.56 84 SER A CA 1
ATOM 654 C C . SER A 1 84 ? 10.368 -2.105 -0.227 1.00 95.56 84 SER A C 1
ATOM 656 O O . SER A 1 84 ? 9.511 -2.835 0.267 1.00 95.56 84 SER A O 1
ATOM 658 N N . GLN A 1 85 ? 10.427 -0.797 0.051 1.00 97.00 85 GLN A N 1
ATOM 659 C CA . GLN A 1 85 ? 9.491 -0.132 0.964 1.00 97.00 85 GLN A CA 1
ATOM 660 C C . GLN A 1 85 ? 8.050 -0.164 0.437 1.00 97.00 85 GLN A C 1
ATOM 662 O O . GLN A 1 85 ? 7.118 -0.417 1.202 1.00 97.00 85 GLN A O 1
ATOM 667 N N . VAL A 1 86 ? 7.851 0.059 -0.865 1.00 96.56 86 VAL A N 1
ATOM 668 C CA . VAL A 1 86 ? 6.532 -0.040 -1.509 1.00 96.56 86 VAL A CA 1
ATOM 669 C C . VAL A 1 86 ? 5.991 -1.465 -1.394 1.00 96.56 86 VAL A C 1
ATOM 671 O O . VAL A 1 86 ? 4.833 -1.663 -1.016 1.00 96.56 86 VAL A O 1
ATOM 674 N N . LEU A 1 87 ? 6.831 -2.469 -1.655 1.00 96.31 87 LEU A N 1
ATOM 675 C CA . LEU A 1 87 ? 6.453 -3.876 -1.564 1.00 96.31 87 LEU A CA 1
ATOM 676 C C . LEU A 1 87 ? 6.066 -4.284 -0.135 1.00 96.31 87 LEU A C 1
ATOM 678 O O . LEU A 1 87 ? 5.102 -5.031 0.043 1.00 96.31 87 LEU A O 1
ATOM 682 N N . ASP A 1 88 ? 6.754 -3.765 0.882 1.00 97.25 88 ASP A N 1
ATOM 683 C CA . ASP A 1 88 ? 6.402 -3.996 2.286 1.00 97.25 88 ASP A CA 1
ATOM 684 C C . ASP A 1 88 ? 5.031 -3.406 2.640 1.00 97.25 88 ASP A C 1
ATOM 686 O O . ASP A 1 88 ? 4.234 -4.054 3.330 1.00 97.25 88 ASP A O 1
ATOM 690 N N . VAL A 1 89 ? 4.704 -2.215 2.125 1.00 97.81 89 VAL A N 1
ATOM 691 C CA . VAL A 1 89 ? 3.368 -1.626 2.298 1.00 97.81 89 VAL A CA 1
ATOM 692 C C . VAL A 1 89 ? 2.304 -2.468 1.593 1.00 97.81 89 VAL A C 1
ATOM 694 O O . VAL A 1 89 ? 1.262 -2.753 2.187 1.00 97.81 89 VAL A O 1
ATOM 697 N N . ILE A 1 90 ? 2.566 -2.924 0.366 1.00 96.31 90 ILE A N 1
ATOM 698 C CA . ILE A 1 90 ? 1.659 -3.810 -0.377 1.00 96.31 90 ILE A CA 1
ATOM 699 C C . ILE A 1 90 ? 1.428 -5.115 0.391 1.00 96.31 90 ILE A C 1
ATOM 701 O O . ILE A 1 90 ? 0.283 -5.522 0.603 1.00 96.31 90 ILE A O 1
ATOM 705 N N . LYS A 1 91 ? 2.496 -5.752 0.880 1.00 96.62 91 LYS A N 1
ATOM 706 C CA . LYS A 1 91 ? 2.418 -6.954 1.720 1.00 96.62 91 LYS A CA 1
ATOM 707 C C . LYS A 1 91 ? 1.569 -6.710 2.964 1.00 96.62 91 LYS A C 1
ATOM 709 O O . LYS A 1 91 ? 0.732 -7.544 3.314 1.00 96.62 91 LYS A O 1
ATOM 714 N N . LYS A 1 92 ? 1.753 -5.565 3.625 1.00 97.00 92 LYS A N 1
ATOM 715 C CA . LYS A 1 92 ? 0.943 -5.177 4.782 1.00 97.00 92 LYS A CA 1
ATOM 716 C C . LYS A 1 92 ? -0.531 -5.019 4.404 1.00 97.00 92 LYS A C 1
ATOM 718 O O . LYS A 1 92 ? -1.380 -5.555 5.109 1.00 97.00 92 LYS A O 1
ATOM 723 N N . ALA A 1 93 ? -0.840 -4.373 3.282 1.00 95.25 93 ALA A N 1
ATOM 724 C CA . ALA A 1 93 ? -2.210 -4.221 2.794 1.00 95.25 93 ALA A CA 1
ATOM 725 C C . ALA A 1 93 ? -2.898 -5.580 2.555 1.00 95.25 93 ALA A C 1
ATOM 727 O O . ALA A 1 93 ? -4.028 -5.780 3.009 1.00 95.25 93 ALA A O 1
ATOM 728 N N . TYR A 1 94 ? -2.205 -6.549 1.942 1.00 95.00 94 TYR A N 1
ATOM 729 C CA . TYR A 1 94 ? -2.714 -7.923 1.813 1.00 95.00 94 TYR A CA 1
ATOM 730 C C . TYR A 1 94 ? -2.981 -8.578 3.174 1.00 95.00 94 TYR A C 1
ATOM 732 O O . TYR A 1 94 ? -4.055 -9.136 3.395 1.00 95.00 94 TYR A O 1
ATOM 740 N N . ASN A 1 95 ? -2.035 -8.481 4.111 1.00 94.75 95 ASN A N 1
ATOM 741 C CA . ASN A 1 95 ? -2.167 -9.082 5.443 1.00 94.75 95 ASN A CA 1
ATOM 742 C C . ASN A 1 95 ? -3.307 -8.478 6.274 1.00 94.75 95 ASN A C 1
ATOM 744 O O . ASN A 1 95 ? -3.883 -9.157 7.127 1.00 94.75 95 ASN A O 1
ATOM 748 N N . LEU A 1 96 ? -3.640 -7.212 6.029 1.00 94.00 96 LEU A N 1
ATOM 749 C CA . LEU A 1 96 ? -4.763 -6.517 6.657 1.00 94.00 96 LEU A CA 1
ATOM 750 C C . LEU A 1 96 ? -6.094 -6.762 5.927 1.00 94.00 96 LEU A C 1
ATOM 752 O O . LEU A 1 96 ? -7.127 -6.241 6.345 1.00 94.00 96 LEU A O 1
ATOM 756 N N . GLY A 1 97 ? -6.098 -7.568 4.861 1.00 91.88 97 GLY A N 1
ATOM 757 C CA . GLY A 1 97 ? -7.298 -7.870 4.086 1.00 91.88 97 GLY A CA 1
ATOM 758 C C . GLY A 1 97 ? -7.819 -6.673 3.295 1.00 91.88 97 GLY A C 1
ATOM 759 O O . GLY A 1 97 ? -9.006 -6.625 2.995 1.00 91.88 97 GLY A O 1
ATOM 760 N N . MET A 1 98 ? -6.961 -5.696 2.981 1.00 92.12 98 MET A N 1
ATOM 761 C CA . MET A 1 98 ? -7.318 -4.512 2.186 1.00 92.12 98 MET A CA 1
ATOM 762 C C . MET A 1 98 ? -7.378 -4.795 0.696 1.00 92.12 98 MET A C 1
ATOM 764 O O . MET A 1 98 ? -7.834 -3.946 -0.051 1.00 92.12 98 MET A O 1
ATOM 768 N N . VAL A 1 99 ? -6.871 -5.935 0.247 1.00 91.38 99 VAL A N 1
ATOM 769 C CA . VAL A 1 99 ? -6.788 -6.289 -1.165 1.00 91.38 99 VAL A CA 1
ATOM 770 C C . VAL A 1 99 ? -7.493 -7.620 -1.336 1.00 91.38 99 VAL A C 1
ATOM 772 O O . VAL A 1 99 ? -7.232 -8.550 -0.576 1.00 91.38 99 VAL A O 1
ATOM 775 N N . ASN A 1 100 ? -8.412 -7.708 -2.291 1.00 86.12 100 ASN A N 1
ATOM 776 C CA . ASN A 1 100 ? -9.180 -8.925 -2.512 1.00 86.12 100 ASN A CA 1
ATOM 777 C C . ASN A 1 100 ? -8.357 -10.004 -3.243 1.00 86.12 100 ASN A C 1
ATOM 779 O O . ASN A 1 100 ? -7.195 -9.816 -3.620 1.00 86.12 100 ASN A O 1
ATOM 783 N N . LYS A 1 101 ? -8.980 -11.166 -3.463 1.00 82.12 101 LYS A N 1
ATOM 784 C CA . LYS A 1 101 ? -8.356 -12.304 -4.155 1.00 82.12 101 LYS A CA 1
ATOM 785 C C . LYS A 1 101 ? -7.833 -11.964 -5.558 1.00 82.12 101 LYS A C 1
ATOM 787 O O . LYS A 1 101 ? -6.816 -12.526 -5.957 1.00 82.12 101 LYS A O 1
ATOM 792 N N . ASP A 1 102 ? -8.456 -11.003 -6.237 1.00 82.00 102 ASP A N 1
ATOM 793 C CA . ASP A 1 102 ? -8.133 -10.565 -7.599 1.00 82.00 102 ASP A CA 1
ATOM 794 C C . ASP A 1 102 ? -7.103 -9.410 -7.613 1.00 82.00 102 ASP A C 1
ATOM 796 O O . ASP A 1 102 ? -6.981 -8.697 -8.602 1.00 82.00 102 ASP A O 1
ATOM 800 N N . ASN A 1 103 ? -6.370 -9.212 -6.506 1.00 85.38 103 ASN A N 1
ATOM 801 C CA . ASN A 1 103 ? -5.383 -8.145 -6.281 1.00 85.38 103 ASN A CA 1
ATOM 802 C C . ASN A 1 103 ? -5.951 -6.710 -6.310 1.00 85.38 103 ASN A C 1
ATOM 804 O O . ASN A 1 103 ? -5.188 -5.749 -6.222 1.00 85.38 103 ASN A O 1
ATOM 808 N N . MET A 1 104 ? -7.274 -6.537 -6.348 1.00 85.25 104 MET A N 1
ATOM 809 C CA . MET A 1 104 ? -7.883 -5.207 -6.319 1.00 85.25 104 MET A CA 1
ATOM 810 C C . MET A 1 104 ? -7.967 -4.682 -4.889 1.00 85.25 104 MET A C 1
ATOM 812 O O . MET A 1 104 ? -8.428 -5.388 -3.983 1.00 85.25 104 MET A O 1
ATOM 816 N N . LEU A 1 105 ? -7.587 -3.418 -4.690 1.00 88.12 105 LEU A N 1
ATOM 817 C CA . LEU A 1 105 ? -7.823 -2.731 -3.425 1.00 88.12 105 LEU A CA 1
ATOM 818 C C . LEU A 1 105 ? -9.322 -2.734 -3.096 1.00 88.12 105 LEU A C 1
ATOM 820 O O . LEU A 1 105 ? -10.172 -2.477 -3.952 1.00 88.12 105 LEU A O 1
ATOM 824 N N . LEU A 1 106 ? -9.645 -3.019 -1.840 1.00 81.69 106 LEU A N 1
ATOM 825 C CA . LEU A 1 106 ? -11.003 -3.041 -1.347 1.00 81.69 106 LEU A CA 1
ATOM 826 C C . LEU A 1 106 ? -11.658 -1.681 -1.516 1.00 81.69 106 LEU A C 1
ATOM 828 O O . LEU A 1 106 ? -11.240 -0.672 -0.954 1.00 81.69 106 LEU A O 1
ATOM 832 N N . ARG A 1 107 ? -12.752 -1.696 -2.265 1.00 69.81 107 ARG A N 1
ATOM 833 C CA . ARG A 1 107 ? -13.687 -0.589 -2.395 1.00 69.81 107 ARG A CA 1
ATOM 834 C C . ARG A 1 107 ? -14.720 -0.787 -1.288 1.00 69.81 107 ARG A C 1
ATOM 836 O O . ARG A 1 107 ? -15.277 -1.877 -1.189 1.00 69.81 107 ARG A O 1
ATOM 843 N N . ASN A 1 108 ? -14.932 0.209 -0.421 1.00 54.12 108 ASN A N 1
ATOM 844 C CA . ASN A 1 108 ? -15.964 0.149 0.620 1.00 54.12 108 ASN A CA 1
ATOM 845 C C . ASN A 1 108 ? -17.286 -0.348 0.014 1.00 54.12 108 ASN A C 1
ATOM 847 O O . ASN A 1 108 ? -17.883 0.323 -0.829 1.00 54.12 108 ASN A O 1
ATOM 851 N N . GLU A 1 109 ? -17.772 -1.493 0.500 1.00 49.62 109 GLU A N 1
ATOM 852 C CA . GLU A 1 109 ? -19.120 -1.997 0.213 1.00 49.62 109 GLU A CA 1
ATOM 853 C C . GLU A 1 109 ? -20.212 -1.092 0.791 1.00 49.62 109 GLU A C 1
ATOM 855 O O . GLU A 1 109 ? -21.381 -1.289 0.484 1.00 49.62 109 GLU A O 1
ATOM 860 N N . ALA A 1 110 ? -19.860 -0.070 1.581 1.00 46.28 110 ALA A N 1
ATOM 861 C CA . ALA A 1 110 ? -20.812 0.881 2.147 1.00 46.28 110 ALA A CA 1
ATOM 862 C C . ALA A 1 110 ? -21.703 1.550 1.079 1.00 46.28 110 ALA A C 1
ATOM 864 O O . ALA A 1 110 ? -22.870 1.820 1.348 1.00 46.28 110 ALA A O 1
ATOM 865 N N . ILE A 1 111 ? -21.216 1.728 -0.158 1.00 47.97 111 ILE A N 1
ATOM 866 C CA . ILE A 1 111 ? -22.057 2.219 -1.266 1.00 47.97 111 ILE A CA 1
ATOM 867 C C . ILE A 1 111 ? -23.098 1.162 -1.690 1.00 47.97 111 ILE A C 1
ATOM 869 O O . ILE A 1 111 ? -24.232 1.509 -2.017 1.00 47.97 111 ILE A O 1
ATOM 873 N N . ASN A 1 112 ? -22.755 -0.129 -1.639 1.00 44.91 112 ASN A N 1
ATOM 874 C CA . ASN A 1 112 ? -23.681 -1.222 -1.955 1.00 44.91 112 ASN A CA 1
ATOM 875 C C . ASN A 1 112 ? -24.681 -1.481 -0.822 1.00 44.91 112 ASN A C 1
ATOM 877 O O . ASN A 1 112 ? -25.844 -1.742 -1.109 1.00 44.91 112 ASN A O 1
ATOM 881 N N . ALA A 1 113 ? -24.268 -1.366 0.445 1.00 46.84 113 ALA A N 1
ATOM 882 C CA . ALA A 1 113 ? -25.196 -1.438 1.574 1.00 46.84 113 ALA A CA 1
ATOM 883 C C . ALA A 1 113 ? -26.246 -0.321 1.489 1.00 46.84 113 ALA A C 1
ATOM 885 O O . ALA A 1 113 ? -27.427 -0.595 1.668 1.00 46.84 113 ALA A O 1
ATOM 886 N N . TYR A 1 114 ? -25.837 0.900 1.116 1.00 46.72 114 TYR A N 1
ATOM 887 C CA . TYR A 1 114 ? -26.778 1.988 0.856 1.00 46.72 114 TYR A CA 1
ATOM 888 C C . TYR A 1 114 ? -27.697 1.675 -0.334 1.00 46.72 114 TYR A C 1
ATOM 890 O O . TYR A 1 114 ? -28.909 1.741 -0.173 1.00 46.72 114 TYR A O 1
ATOM 898 N N . ARG A 1 115 ? -27.160 1.244 -1.488 1.00 45.97 115 ARG A N 1
ATOM 899 C CA . ARG A 1 115 ? -27.977 0.870 -2.663 1.00 45.97 115 ARG A CA 1
ATOM 900 C C . ARG A 1 115 ? -28.982 -0.252 -2.408 1.00 45.97 115 ARG A C 1
ATOM 902 O O . ARG A 1 115 ? -30.026 -0.237 -3.036 1.00 45.97 115 ARG A O 1
ATOM 909 N N . ASN A 1 116 ? -28.661 -1.208 -1.541 1.00 54.78 116 ASN A N 1
ATOM 910 C CA . ASN A 1 116 ? -29.563 -2.311 -1.197 1.00 54.78 116 ASN A CA 1
ATOM 911 C C . ASN A 1 116 ? -30.511 -1.966 -0.034 1.00 54.78 116 ASN A C 1
ATOM 913 O O . ASN A 1 116 ? -31.335 -2.796 0.340 1.00 54.78 116 ASN A O 1
ATOM 917 N N . SER A 1 117 ? -30.357 -0.785 0.576 1.00 55.53 117 SER A N 1
ATOM 918 C CA . SER A 1 117 ? -31.229 -0.284 1.648 1.00 55.53 117 SER A CA 1
ATOM 919 C C . SER A 1 117 ? -32.303 0.699 1.167 1.00 55.53 117 SER A C 1
ATOM 921 O O . SER A 1 117 ? -33.109 1.142 1.984 1.00 55.53 117 SER A O 1
ATOM 923 N N . ILE A 1 118 ? -32.314 1.037 -0.130 1.00 53.34 118 ILE A N 1
ATOM 924 C CA . ILE A 1 118 ? -33.367 1.811 -0.815 1.00 53.34 118 ILE A CA 1
ATOM 925 C C . ILE A 1 118 ? -34.112 0.881 -1.767 1.00 53.34 118 ILE A C 1
ATOM 927 O O . ILE A 1 118 ? -35.344 1.041 -1.883 1.00 53.34 118 ILE A O 1
#

pLDDT: mean 82.26, std 16.91, range [40.06, 97.81]

InterPro domains:
  IPR059699 YolB [PF27433] (12-103)

Solvent-accessible surface area (backbone atoms only — not comparable to full-atom values): 6897 Å² total; per-residue (Å²): 128,84,73,75,72,88,76,54,60,90,74,32,39,64,48,51,28,48,52,53,31,66,48,42,67,67,87,53,94,65,87,71,73,84,55,60,46,72,68,54,52,49,51,34,62,74,67,68,43,70,70,32,76,88,28,40,60,53,75,68,57,43,51,51,55,49,51,58,48,50,40,68,76,33,77,74,57,74,76,50,75,63,53,48,49,19,50,52,45,46,52,48,37,32,72,25,14,38,20,40,91,84,56,29,48,52,50,58,58,64,63,54,56,52,65,75,71,110

Sequence (118 aa):
MISTSNYDVTKDPKFLAFCSLATEGYGQNNTQQSSIGFNEFCEKLEKNAIVKPENKKSTLDLNKSLEDWKLRFTAGGNLSTMDSQVLDVIKKAYNLGMVNKDNMLLRNEAINAYRNSI

Mean predicted aligned error: 12.57 Å